Protein AF-A0A383YQ08-F1 (afdb_monomer_lite)

Radius of gyration: 18.55 Å; chains: 1; bounding box: 46×41×59 Å

Secondary structure (DSSP, 8-state):
---GGGS-GGGHHHHIIIIISPPHHHHHHHHHHHHHHHHHHHHHTTTT-SS---EEEEEE-HHHHHT-PPTTT-EEEEEEEETT---HHHHHHHHHHHHHHHHHHHHHHHHHS--SSEEEEPPP-SSS-S-EEEEEEETTTTEEEEEEEEEEE-TT-S--TT----THHHH--

pLDDT: mean 88.07, std 6.96, range [62.84, 96.88]

Foldseek 3Di:
DQDPVRDPPVCVVVCCVVFWDADPVVLVLVVVVVVLLQVLQQPPQCPVPPDPKGFPGWAKDFCNNVVNGTWQDGEIEIETEIPPPPAPVSCQVCQLVRQVSSLVSLVVSQVPDDGQWDKAWDDDPDSRDQWTKIKTAHPVVRHIYIYTYGYDHCLPPDDDPPDDGDVVSVVRD

Sequence (173 aa):
MMELSDTPARFLDKFIEDHLLPDEDFRTQVNEAIHIICSFLKERCFRWASHPVRVSKVVKGGSSGKGTTLRGRSDADLVVFLTNLKSFQEQLERRGEFIEEIRRQLEACQREETFEVKFEVQKQQWKNPRALSFVLRSPQLHECVEFDVLPAFDALGQLTRGYRPDPKVYVQL

Structure (mmCIF, N/CA/C/O backbone):
data_AF-A0A383YQ08-F1
#
_entry.id   AF-A0A383YQ08-F1
#
loop_
_atom_site.group_PDB
_atom_site.id
_atom_site.type_symbol
_atom_site.label_atom_id
_atom_site.label_alt_id
_atom_site.label_comp_id
_atom_site.label_asym_id
_atom_site.label_entity_id
_atom_site.label_seq_id
_atom_site.pdbx_PDB_ins_code
_atom_site.Cartn_x
_atom_site.Cartn_y
_atom_site.Cartn_z
_atom_site.occupancy
_atom_site.B_iso_or_equiv
_atom_site.auth_seq_id
_atom_site.auth_comp_id
_atom_site.auth_asym_id
_atom_site.auth_atom_id
_atom_site.pdbx_PDB_model_num
ATOM 1 N N . MET A 1 1 ? 11.943 9.435 -28.829 1.00 62.84 1 MET A N 1
ATOM 2 C CA . MET A 1 1 ? 11.373 8.207 -28.237 1.00 62.84 1 MET A CA 1
ATOM 3 C C . MET A 1 1 ? 10.255 7.773 -29.169 1.00 62.84 1 MET A C 1
ATOM 5 O O . MET A 1 1 ? 9.516 8.651 -29.589 1.00 62.84 1 MET A O 1
ATOM 9 N N . MET A 1 2 ? 10.210 6.508 -29.594 1.00 78.25 2 MET A N 1
ATOM 10 C CA . MET A 1 2 ? 9.104 6.010 -30.425 1.00 78.25 2 MET A CA 1
ATOM 11 C C . MET A 1 2 ? 7.862 5.922 -29.536 1.00 78.25 2 MET A C 1
ATOM 13 O O . MET A 1 2 ? 7.957 5.403 -28.425 1.00 78.25 2 MET A O 1
ATOM 17 N N . GLU A 1 3 ? 6.736 6.482 -29.970 1.00 91.38 3 GLU A N 1
ATOM 18 C CA . GLU A 1 3 ? 5.492 6.367 -29.213 1.00 91.38 3 GLU A CA 1
ATOM 19 C C . GLU A 1 3 ? 4.884 4.973 -29.392 1.00 91.38 3 GLU A C 1
ATOM 21 O O . GLU A 1 3 ? 5.144 4.276 -30.379 1.00 91.38 3 GLU A O 1
ATOM 26 N N . LEU A 1 4 ? 4.053 4.551 -28.434 1.00 93.38 4 LEU A N 1
ATOM 27 C CA . LEU A 1 4 ? 3.387 3.248 -28.503 1.00 93.38 4 LEU A CA 1
ATOM 28 C C . LEU A 1 4 ? 2.551 3.115 -29.787 1.00 93.38 4 LEU A C 1
ATOM 30 O O . LEU A 1 4 ? 2.539 2.053 -30.400 1.00 93.38 4 LEU A O 1
ATOM 34 N N . SER A 1 5 ? 1.898 4.200 -30.218 1.00 95.38 5 SER A N 1
ATOM 35 C CA . SER A 1 5 ? 1.102 4.266 -31.453 1.00 95.38 5 SER A CA 1
ATOM 36 C C . SER A 1 5 ? 1.907 3.994 -32.721 1.00 95.38 5 SER A C 1
ATOM 38 O O . SER A 1 5 ? 1.353 3.470 -33.685 1.00 95.38 5 SER A O 1
ATOM 40 N N . ASP A 1 6 ? 3.201 4.313 -32.711 1.00 95.25 6 ASP A N 1
ATOM 41 C CA . ASP A 1 6 ? 4.089 4.156 -33.865 1.00 95.25 6 ASP A CA 1
ATOM 42 C C . ASP A 1 6 ? 4.877 2.843 -33.823 1.00 95.25 6 ASP A C 1
ATOM 44 O O . ASP A 1 6 ? 5.619 2.533 -34.756 1.00 95.25 6 ASP A O 1
ATOM 48 N N . THR A 1 7 ? 4.735 2.067 -32.744 1.00 94.88 7 THR A N 1
ATOM 49 C CA . THR A 1 7 ? 5.468 0.820 -32.532 1.00 94.88 7 THR A CA 1
ATOM 50 C C . THR A 1 7 ? 4.814 -0.318 -33.324 1.00 94.88 7 THR A C 1
ATOM 52 O O . THR A 1 7 ? 3.682 -0.710 -33.031 1.00 94.88 7 THR A O 1
ATOM 55 N N . PRO A 1 8 ? 5.503 -0.917 -34.315 1.00 96.00 8 PRO A N 1
ATOM 56 C CA . PRO A 1 8 ? 4.971 -2.069 -35.037 1.00 96.00 8 PRO A CA 1
ATOM 57 C C . PRO A 1 8 ? 4.701 -3.250 -34.098 1.00 96.00 8 PRO A C 1
ATOM 59 O O . PRO A 1 8 ? 5.498 -3.516 -33.203 1.00 96.00 8 PRO A O 1
ATOM 62 N N . ALA A 1 9 ? 3.653 -4.035 -34.373 1.00 96.38 9 ALA A N 1
ATOM 63 C CA . ALA A 1 9 ? 3.216 -5.146 -33.513 1.00 96.38 9 ALA A CA 1
ATOM 64 C C . ALA A 1 9 ? 4.345 -6.114 -33.096 1.00 96.38 9 ALA A C 1
ATOM 66 O O . ALA A 1 9 ? 4.404 -6.552 -31.953 1.00 96.38 9 ALA A O 1
ATOM 67 N N . ARG A 1 10 ? 5.289 -6.400 -34.002 1.00 96.62 10 ARG A N 1
ATOM 68 C CA . ARG A 1 10 ? 6.447 -7.281 -33.746 1.00 96.62 10 ARG A CA 1
ATOM 69 C C . ARG A 1 10 ? 7.458 -6.745 -32.720 1.00 96.62 10 ARG A C 1
ATOM 71 O O . ARG A 1 10 ? 8.365 -7.474 -32.346 1.00 96.62 10 ARG A O 1
ATOM 78 N N . PHE A 1 11 ? 7.358 -5.475 -32.334 1.00 96.25 11 PHE A N 1
ATOM 79 C CA . PHE A 1 11 ? 8.257 -4.818 -31.384 1.00 96.25 11 PHE A CA 1
ATOM 80 C C . PHE A 1 11 ? 7.571 -4.472 -30.057 1.00 96.25 11 PHE A C 1
ATOM 82 O O . PHE A 1 11 ? 8.191 -3.828 -29.216 1.00 96.25 11 PHE A O 1
ATOM 89 N N . LEU A 1 12 ? 6.323 -4.902 -29.843 1.00 96.88 12 LEU A N 1
ATOM 90 C CA . LEU A 1 12 ? 5.591 -4.591 -28.613 1.00 96.88 12 LEU A CA 1
ATOM 91 C C . LEU A 1 12 ? 6.242 -5.200 -27.367 1.00 96.88 12 LEU A C 1
ATOM 93 O O . LEU A 1 12 ? 6.322 -4.516 -26.354 1.00 96.88 12 LEU A O 1
ATOM 97 N N . ASP A 1 13 ? 6.777 -6.420 -27.444 1.00 96.25 13 ASP A N 1
ATOM 98 C CA . ASP A 1 13 ? 7.477 -7.037 -26.305 1.00 96.25 13 ASP A CA 1
ATOM 99 C C . ASP A 1 13 ? 8.717 -6.232 -25.907 1.00 96.25 13 ASP A C 1
ATOM 101 O O . ASP A 1 13 ? 8.928 -5.932 -24.734 1.00 96.25 13 ASP A O 1
ATOM 105 N N . LYS A 1 14 ? 9.485 -5.784 -26.904 1.00 94.62 14 LYS A N 1
ATOM 106 C CA . LYS A 1 14 ? 10.634 -4.908 -26.679 1.00 94.62 14 LYS A CA 1
ATOM 107 C C . LYS A 1 14 ? 10.213 -3.554 -26.106 1.00 94.62 14 LYS A C 1
ATOM 109 O O . LYS A 1 14 ? 10.871 -3.032 -25.219 1.00 94.62 14 LYS A O 1
ATOM 114 N N . PHE A 1 15 ? 9.097 -2.996 -26.572 1.00 94.06 15 PHE A N 1
ATOM 115 C CA . PHE A 1 15 ? 8.550 -1.763 -26.009 1.00 94.06 15 PHE A CA 1
ATOM 116 C C . PHE A 1 15 ? 8.150 -1.936 -24.535 1.00 94.06 15 PHE A C 1
ATOM 118 O O . PHE A 1 15 ? 8.394 -1.043 -23.724 1.00 94.06 15 PHE A O 1
ATOM 125 N N . ILE A 1 16 ? 7.559 -3.082 -24.171 1.00 92.19 16 ILE A N 1
ATOM 126 C CA . ILE A 1 16 ? 7.228 -3.412 -22.779 1.00 92.19 16 ILE A CA 1
ATOM 127 C C . ILE A 1 16 ? 8.503 -3.442 -21.928 1.00 92.19 16 ILE A C 1
ATOM 129 O O . ILE A 1 16 ? 8.547 -2.792 -20.885 1.00 92.19 16 ILE A O 1
ATOM 133 N N . GLU A 1 17 ? 9.539 -4.146 -22.380 1.00 91.00 17 GLU A N 1
ATOM 134 C CA . GLU A 1 17 ? 10.822 -4.259 -21.678 1.00 91.00 17 GLU A CA 1
ATOM 135 C C . GLU A 1 17 ? 11.5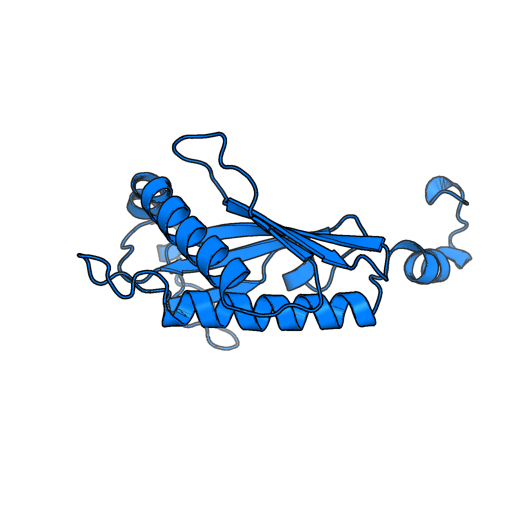27 -2.901 -21.520 1.00 91.00 17 GLU A C 1
ATOM 137 O O . GLU A 1 17 ? 11.892 -2.498 -20.411 1.00 91.00 17 GLU A O 1
ATOM 142 N N . ASP A 1 18 ? 11.641 -2.149 -22.613 1.00 89.25 18 ASP A N 1
ATOM 143 C CA . ASP A 1 18 ? 12.405 -0.904 -22.653 1.00 89.25 18 ASP A CA 1
ATOM 144 C C . ASP A 1 18 ? 11.704 0.242 -21.897 1.00 89.25 18 ASP A C 1
ATOM 146 O O . ASP A 1 18 ? 12.382 1.125 -21.358 1.00 89.25 18 ASP A O 1
ATOM 150 N N . HIS A 1 19 ? 10.364 0.251 -21.836 1.00 87.75 19 HIS A N 1
ATOM 151 C CA . HIS A 1 19 ? 9.596 1.417 -21.372 1.00 87.75 19 HIS A CA 1
ATOM 152 C C . HIS A 1 19 ? 8.578 1.154 -20.260 1.00 87.75 19 HIS A C 1
ATOM 154 O O . HIS A 1 19 ? 8.253 2.092 -19.531 1.00 87.75 19 HIS A O 1
ATOM 160 N N . LEU A 1 20 ? 8.036 -0.060 -20.138 1.00 88.50 20 LEU A N 1
ATOM 161 C CA . LEU A 1 20 ? 6.920 -0.335 -19.227 1.00 88.50 20 LEU A CA 1
ATOM 162 C C . LEU A 1 20 ? 7.332 -1.129 -17.992 1.00 88.50 20 LEU A C 1
ATOM 164 O O . LEU A 1 20 ? 6.783 -0.868 -16.924 1.00 88.50 20 LEU A O 1
ATOM 168 N N . LEU A 1 21 ? 8.273 -2.069 -18.098 1.00 88.50 21 LEU A N 1
ATOM 169 C CA . LEU A 1 21 ? 8.706 -2.850 -16.942 1.00 88.50 21 LEU A CA 1
ATOM 170 C C . LEU A 1 21 ? 9.447 -1.961 -15.934 1.00 88.50 21 LEU A C 1
ATOM 172 O O . LEU A 1 21 ? 10.368 -1.243 -16.330 1.00 88.50 21 LEU A O 1
ATOM 176 N N . PRO A 1 22 ? 9.067 -1.982 -14.645 1.00 82.75 22 PRO A N 1
ATOM 177 C CA . PRO A 1 22 ? 9.775 -1.232 -13.617 1.00 82.75 22 PRO A CA 1
ATOM 178 C C . PRO A 1 22 ? 11.196 -1.774 -13.461 1.00 82.75 22 PRO A C 1
ATOM 180 O O . PRO A 1 22 ? 11.422 -2.972 -13.646 1.00 82.75 22 PRO A O 1
ATOM 183 N N . ASP A 1 23 ? 12.128 -0.899 -13.101 1.00 87.88 23 ASP A N 1
ATOM 184 C CA . ASP A 1 23 ? 13.490 -1.306 -12.778 1.00 87.88 23 ASP A CA 1
ATOM 185 C C . ASP A 1 23 ? 13.512 -2.303 -11.601 1.00 87.88 23 ASP A C 1
ATOM 187 O O . ASP A 1 23 ? 12.759 -2.176 -10.623 1.00 87.88 23 ASP A O 1
ATOM 191 N N . GLU A 1 24 ? 14.330 -3.353 -11.721 1.00 88.38 24 GLU A N 1
ATOM 192 C CA . GLU A 1 24 ? 14.357 -4.442 -10.741 1.00 88.38 24 GLU A CA 1
ATOM 193 C C . GLU A 1 24 ? 14.943 -4.005 -9.395 1.00 88.38 24 GLU A C 1
ATOM 195 O O . GLU A 1 24 ? 14.431 -4.424 -8.346 1.00 88.38 24 GLU A O 1
ATOM 200 N N . ASP A 1 25 ? 15.952 -3.133 -9.415 1.00 90.69 25 ASP A N 1
ATOM 201 C CA . ASP A 1 25 ? 16.566 -2.584 -8.210 1.00 90.69 25 ASP A CA 1
ATOM 202 C C . ASP A 1 25 ? 15.568 -1.655 -7.520 1.00 90.69 25 ASP A C 1
ATOM 204 O O . ASP A 1 25 ? 15.291 -1.817 -6.328 1.00 90.69 25 ASP A O 1
ATOM 208 N N . PHE A 1 26 ? 14.906 -0.770 -8.277 1.00 88.38 26 PHE A N 1
ATOM 209 C CA . PHE A 1 26 ? 13.860 0.096 -7.730 1.00 88.38 26 PHE A CA 1
ATOM 210 C C . PHE A 1 26 ? 12.733 -0.714 -7.078 1.00 88.38 26 PHE A C 1
ATOM 212 O O . PHE A 1 26 ? 12.289 -0.412 -5.966 1.00 88.38 26 PHE A O 1
ATOM 219 N N . ARG A 1 27 ? 12.285 -1.791 -7.732 1.00 87.75 27 ARG A N 1
ATOM 220 C CA . ARG A 1 27 ? 11.256 -2.685 -7.184 1.00 87.75 27 ARG A CA 1
ATOM 221 C C . ARG A 1 27 ? 11.702 -3.326 -5.870 1.00 87.75 27 ARG A C 1
ATOM 223 O O . ARG A 1 27 ? 10.879 -3.483 -4.964 1.00 87.75 27 ARG A O 1
ATOM 230 N N . THR A 1 28 ? 12.971 -3.707 -5.763 1.00 90.81 28 THR A N 1
ATOM 231 C CA . THR A 1 28 ? 13.543 -4.291 -4.543 1.00 90.81 28 THR A CA 1
ATOM 232 C C . THR A 1 28 ? 13.542 -3.270 -3.407 1.00 90.81 28 THR A C 1
ATOM 234 O O . THR A 1 28 ? 12.963 -3.548 -2.354 1.00 90.81 28 THR A O 1
ATOM 237 N N . GLN A 1 29 ? 14.033 -2.055 -3.665 1.00 91.31 29 GLN A N 1
ATOM 238 C CA . GLN A 1 29 ? 14.035 -0.949 -2.702 1.00 91.31 29 GLN A CA 1
ATOM 239 C C . GLN A 1 29 ? 12.628 -0.604 -2.195 1.00 91.31 29 GLN A C 1
ATOM 241 O O . GLN A 1 29 ? 12.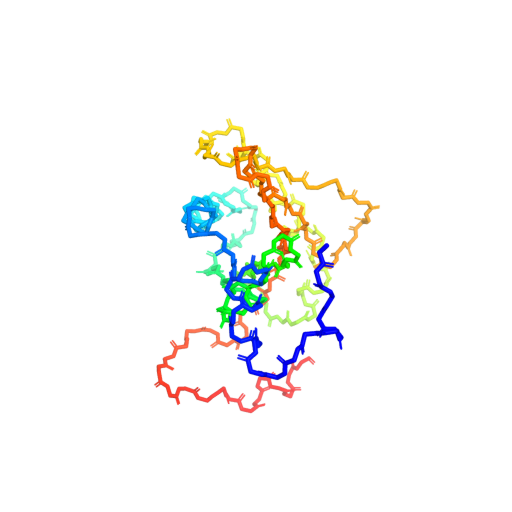402 -0.413 -0.998 1.00 91.31 29 GLN A O 1
ATOM 246 N N . VAL A 1 30 ? 11.647 -0.558 -3.102 1.00 89.88 30 VAL A N 1
ATOM 247 C CA . VAL A 1 30 ? 10.245 -0.294 -2.751 1.00 89.88 30 VAL A CA 1
ATOM 248 C C . VAL A 1 30 ? 9.669 -1.413 -1.885 1.00 89.88 30 VAL A C 1
ATOM 250 O O . VAL A 1 30 ? 8.970 -1.131 -0.912 1.00 89.88 30 VAL A O 1
ATOM 253 N N . ASN A 1 31 ? 9.936 -2.680 -2.208 1.00 90.25 31 ASN A N 1
ATOM 254 C CA . ASN A 1 31 ? 9.425 -3.799 -1.416 1.00 90.25 31 ASN A CA 1
ATOM 255 C C . ASN A 1 31 ? 10.004 -3.805 0.006 1.00 90.25 31 ASN A C 1
ATOM 257 O O . ASN A 1 31 ? 9.261 -4.070 0.951 1.00 90.25 31 ASN A O 1
ATOM 261 N N . GLU A 1 32 ? 11.286 -3.480 0.168 1.00 94.06 32 GLU A N 1
ATOM 262 C CA . GLU A 1 32 ? 11.923 -3.367 1.481 1.00 94.06 32 GLU A CA 1
ATOM 263 C C . GLU A 1 32 ? 11.343 -2.207 2.299 1.00 94.06 32 GLU A C 1
ATOM 265 O O . GLU A 1 32 ? 10.903 -2.406 3.434 1.00 94.06 32 GLU A O 1
ATOM 270 N N . ALA A 1 33 ? 11.216 -1.023 1.696 1.00 94.06 33 ALA A N 1
ATOM 271 C CA . ALA A 1 33 ? 10.584 0.123 2.344 1.00 94.06 33 ALA A CA 1
ATOM 272 C C . ALA A 1 33 ? 9.143 -0.188 2.786 1.00 94.06 33 ALA A C 1
ATOM 274 O O . ALA A 1 33 ? 8.743 0.130 3.907 1.00 94.06 33 ALA A O 1
ATOM 275 N N . ILE A 1 34 ? 8.365 -0.873 1.943 1.00 93.50 34 ILE A N 1
ATOM 276 C CA . ILE A 1 34 ? 7.002 -1.293 2.285 1.00 93.50 34 ILE A CA 1
ATOM 277 C C . ILE A 1 34 ? 6.989 -2.343 3.391 1.00 93.50 34 ILE A C 1
ATOM 279 O O . ILE A 1 34 ? 6.101 -2.298 4.243 1.00 93.50 34 ILE A O 1
ATOM 283 N N . HIS A 1 35 ? 7.954 -3.260 3.428 1.00 94.44 35 HIS A N 1
ATOM 284 C CA . HIS A 1 35 ? 8.076 -4.217 4.522 1.00 94.44 35 HIS A CA 1
ATOM 285 C C . HIS A 1 35 ? 8.297 -3.507 5.868 1.00 94.44 35 HIS A C 1
ATOM 287 O O . HIS A 1 35 ? 7.596 -3.812 6.840 1.00 94.44 35 HIS A O 1
ATOM 293 N N . ILE A 1 36 ? 9.191 -2.514 5.908 1.00 95.81 36 ILE A N 1
ATOM 294 C CA . ILE A 1 36 ? 9.447 -1.677 7.091 1.00 95.81 36 ILE A CA 1
ATOM 295 C C . ILE A 1 36 ? 8.171 -0.932 7.503 1.00 95.81 36 ILE A C 1
ATOM 297 O O . ILE A 1 36 ? 7.702 -1.088 8.632 1.00 95.81 36 ILE A O 1
ATOM 301 N N . ILE A 1 37 ? 7.540 -0.207 6.571 1.00 95.50 37 ILE A N 1
ATOM 302 C CA . ILE A 1 37 ? 6.308 0.560 6.824 1.00 95.50 37 ILE A CA 1
ATOM 303 C C . ILE A 1 37 ? 5.184 -0.347 7.348 1.00 95.50 37 ILE A C 1
ATOM 305 O O . ILE A 1 37 ? 4.526 -0.023 8.338 1.00 95.50 37 ILE A O 1
ATOM 309 N N . CYS A 1 38 ? 4.961 -1.506 6.723 1.00 94.69 38 CYS A N 1
ATOM 310 C CA . CYS A 1 38 ? 3.929 -2.452 7.151 1.00 94.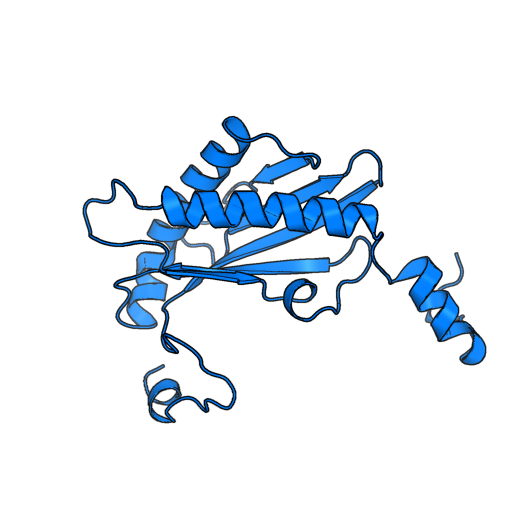69 38 CYS A CA 1
ATOM 311 C C . CYS A 1 38 ? 4.182 -2.975 8.567 1.00 94.69 38 CYS A C 1
ATOM 313 O O . CYS A 1 38 ? 3.233 -3.119 9.340 1.00 94.69 38 CYS A O 1
ATOM 315 N N . SER A 1 39 ? 5.437 -3.278 8.896 1.00 94.75 39 SER A N 1
ATOM 316 C CA . SER A 1 39 ? 5.826 -3.782 10.216 1.00 94.75 39 SER A CA 1
ATOM 317 C C . SER A 1 39 ? 5.629 -2.702 11.277 1.00 94.75 39 SER A C 1
ATOM 319 O O . SER A 1 39 ? 4.952 -2.933 12.281 1.00 94.75 39 SER A O 1
ATOM 321 N N . PHE A 1 40 ? 6.074 -1.477 10.988 1.00 95.31 40 PHE A N 1
ATOM 322 C CA . PHE A 1 40 ? 5.887 -0.322 11.858 1.00 95.31 40 PHE A CA 1
ATOM 323 C C . PHE A 1 40 ? 4.404 -0.058 12.150 1.00 95.31 40 PHE A C 1
ATOM 325 O O . PHE A 1 40 ? 4.005 0.085 13.310 1.00 95.31 40 PHE A O 1
ATOM 332 N N . LEU A 1 41 ? 3.558 -0.045 11.112 1.00 94.50 41 LEU A N 1
ATOM 333 C CA . LEU A 1 41 ? 2.118 0.153 11.272 1.00 94.50 41 LEU A CA 1
ATOM 334 C C . LEU A 1 41 ? 1.479 -0.963 12.109 1.00 94.50 41 LEU A C 1
ATOM 336 O O . LEU A 1 41 ? 0.689 -0.669 13.004 1.00 94.50 41 LEU A O 1
ATOM 340 N N . LYS A 1 42 ? 1.837 -2.230 11.875 1.00 93.19 42 LYS A N 1
ATOM 341 C CA . LYS A 1 42 ? 1.311 -3.366 12.651 1.00 93.19 42 LYS A CA 1
ATOM 342 C C . LYS A 1 42 ? 1.674 -3.293 14.130 1.00 93.19 42 LYS A C 1
ATOM 344 O O . LYS A 1 42 ? 0.846 -3.592 14.990 1.00 93.19 42 LYS A O 1
ATOM 349 N N . GLU A 1 43 ? 2.902 -2.899 14.435 1.00 92.06 43 GLU A N 1
ATOM 350 C CA . GLU A 1 43 ? 3.417 -2.948 15.799 1.00 92.06 43 GLU A CA 1
ATOM 351 C C . GLU A 1 43 ? 3.091 -1.699 16.617 1.00 92.06 43 GLU A C 1
ATOM 353 O O . GLU A 1 43 ? 2.896 -1.794 17.836 1.00 92.06 43 GLU A O 1
ATOM 358 N N . ARG A 1 44 ? 3.083 -0.519 15.989 1.00 91.56 44 ARG A N 1
ATOM 359 C CA . ARG A 1 44 ? 3.031 0.771 16.696 1.00 91.56 44 ARG A CA 1
ATOM 360 C C . ARG A 1 44 ? 1.733 1.531 16.498 1.00 91.56 44 ARG A C 1
ATOM 362 O O . ARG A 1 44 ? 1.317 2.235 17.421 1.00 91.56 44 ARG A O 1
ATOM 369 N N . CYS A 1 45 ? 1.075 1.379 15.352 1.00 89.56 45 CYS A N 1
ATOM 370 C CA . CYS A 1 45 ? -0.155 2.110 15.084 1.00 89.56 45 CYS A CA 1
ATOM 371 C C . CYS A 1 45 ? -1.256 1.689 16.062 1.00 89.56 45 CYS A C 1
ATOM 373 O O . CYS A 1 45 ? -1.465 0.501 16.315 1.00 89.56 45 CYS A O 1
ATOM 375 N N . PHE A 1 46 ? -1.913 2.683 16.665 1.00 87.62 46 PHE A N 1
ATOM 376 C CA . PHE A 1 46 ? -2.932 2.506 17.705 1.00 87.62 46 PHE A CA 1
ATOM 377 C C . PHE A 1 46 ? -2.463 1.785 18.988 1.00 87.62 46 PHE A C 1
ATOM 379 O O . PHE A 1 46 ? -3.287 1.443 19.833 1.00 87.62 46 PHE A O 1
ATOM 386 N N . ARG A 1 47 ? -1.150 1.598 19.211 1.00 84.75 47 ARG A N 1
ATOM 387 C CA . ARG A 1 47 ? -0.620 0.940 20.429 1.00 84.75 47 ARG A CA 1
ATOM 388 C C . ARG A 1 47 ? -1.084 1.620 21.724 1.00 84.75 47 ARG A C 1
ATOM 390 O O . ARG A 1 47 ? -1.312 0.936 22.717 1.00 84.75 47 ARG A O 1
ATOM 397 N N . TRP A 1 48 ? -1.225 2.944 21.691 1.00 83.00 48 TRP A N 1
ATOM 398 C CA . TRP A 1 48 ? -1.627 3.789 22.822 1.00 83.00 48 TRP A CA 1
ATOM 399 C C . TRP A 1 48 ? -3.028 4.387 22.653 1.00 83.00 48 TRP A C 1
ATOM 401 O O . TRP A 1 48 ? -3.356 5.383 23.296 1.00 83.00 48 TRP A O 1
ATOM 411 N N . ALA A 1 49 ? -3.838 3.835 21.746 1.00 82.88 49 ALA A N 1
ATOM 412 C CA . ALA A 1 49 ? -5.204 4.298 21.562 1.00 82.88 49 ALA A CA 1
ATOM 413 C C . ALA A 1 49 ? -6.042 4.002 22.817 1.00 82.88 49 ALA A C 1
ATOM 415 O O . ALA A 1 49 ? -5.889 2.964 23.459 1.00 82.88 49 ALA A O 1
ATOM 416 N N . SER A 1 50 ? -6.961 4.912 23.146 1.00 79.50 50 SER A N 1
ATOM 417 C CA . SER A 1 50 ? -7.907 4.745 24.259 1.00 79.50 50 SER A CA 1
ATOM 418 C C . SER A 1 50 ? -8.887 3.587 24.042 1.00 79.50 50 SER A C 1
ATOM 420 O O . SER A 1 50 ? -9.440 3.054 25.000 1.00 79.50 50 SER A O 1
ATOM 422 N N . HIS A 1 51 ? -9.078 3.179 22.787 1.00 74.62 51 HIS A N 1
ATOM 423 C CA . HIS A 1 51 ? -9.910 2.053 22.379 1.00 74.62 51 HIS A CA 1
ATOM 424 C C . HIS A 1 51 ? -9.028 0.947 21.777 1.00 74.62 51 HIS A C 1
ATOM 426 O O . HIS A 1 51 ? -8.016 1.269 21.155 1.00 74.62 51 HIS A O 1
ATOM 432 N N . PRO A 1 52 ? -9.407 -0.342 21.887 1.00 81.25 52 PRO A N 1
ATOM 433 C CA . PRO A 1 52 ? -8.566 -1.481 21.494 1.00 81.25 52 PRO A CA 1
ATOM 434 C C . PRO A 1 52 ? -8.465 -1.709 19.969 1.00 81.25 52 PRO A C 1
ATOM 436 O O . PRO A 1 52 ? -8.515 -2.842 19.492 1.00 81.25 52 PRO A O 1
ATOM 439 N N . VAL A 1 53 ? -8.348 -0.637 19.186 1.00 87.12 53 VAL A N 1
ATOM 440 C CA . VAL A 1 53 ? -8.078 -0.684 17.745 1.00 87.12 53 VAL A CA 1
ATOM 441 C C . VAL A 1 53 ? -6.609 -1.041 17.529 1.00 87.12 53 VAL A C 1
ATOM 443 O O . VAL A 1 53 ? -5.725 -0.557 18.230 1.00 87.12 53 VAL A O 1
ATOM 446 N N . ARG A 1 54 ? -6.343 -1.920 16.569 1.00 90.31 54 ARG A N 1
ATOM 447 C CA . ARG A 1 54 ? -5.018 -2.375 16.136 1.00 90.31 54 ARG A CA 1
ATOM 448 C C . ARG A 1 54 ? -5.049 -2.590 14.632 1.00 90.31 54 ARG A C 1
ATOM 450 O O . ARG A 1 54 ? -6.116 -2.747 14.050 1.00 90.31 54 ARG A O 1
ATOM 457 N N . VAL A 1 55 ? -3.888 -2.654 14.001 1.00 93.12 55 VAL A N 1
ATOM 458 C CA . VAL A 1 55 ? -3.794 -3.078 12.601 1.00 93.12 55 VAL A CA 1
ATOM 459 C C . VAL A 1 55 ? -3.784 -4.607 12.557 1.00 93.12 55 VAL A C 1
ATOM 461 O O . VAL A 1 55 ? -2.859 -5.231 13.072 1.00 93.12 55 VAL A O 1
ATOM 464 N N . SER A 1 56 ? -4.812 -5.222 11.966 1.00 90.88 56 SER A N 1
ATOM 465 C CA . SER A 1 56 ? -4.922 -6.684 11.857 1.00 90.88 56 SER A CA 1
ATOM 466 C C . SER A 1 56 ? -4.062 -7.233 10.720 1.00 90.88 56 SER A C 1
ATOM 468 O O . SER A 1 56 ? -3.335 -8.212 10.887 1.00 90.88 56 SER A O 1
ATOM 470 N N . LYS A 1 57 ? -4.117 -6.586 9.555 1.00 90.94 57 LYS A N 1
ATOM 471 C CA . LYS A 1 57 ? -3.309 -6.918 8.380 1.00 90.94 57 LYS A CA 1
ATOM 472 C C . LYS A 1 57 ? -3.124 -5.690 7.498 1.00 90.94 57 LYS A C 1
ATOM 474 O O . LYS A 1 57 ? -3.938 -4.773 7.497 1.00 90.94 57 LYS A O 1
ATOM 479 N N . VAL A 1 58 ? -2.047 -5.710 6.725 1.00 93.00 58 VAL A N 1
ATOM 480 C CA . VAL A 1 58 ? -1.763 -4.704 5.701 1.00 93.00 58 VAL A CA 1
ATOM 481 C C . VAL A 1 58 ? -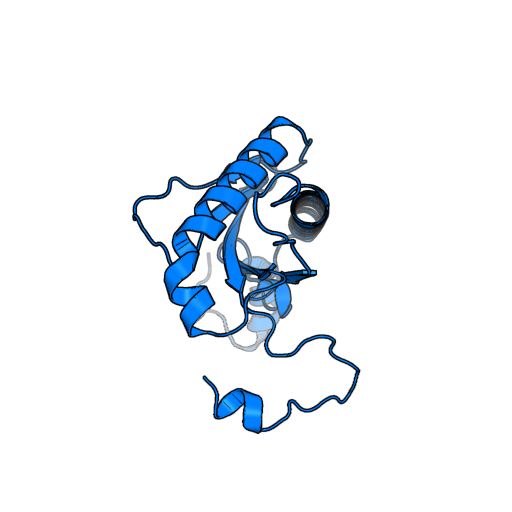1.601 -5.447 4.387 1.00 93.00 58 VAL A C 1
ATOM 483 O O . VAL A 1 58 ? -0.868 -6.437 4.337 1.00 93.00 58 VAL A O 1
ATOM 486 N N . VAL A 1 59 ? -2.326 -5.018 3.359 1.00 90.94 59 VAL A N 1
ATOM 487 C CA . VAL A 1 59 ? -2.364 -5.680 2.053 1.00 90.94 59 VAL A CA 1
ATOM 488 C C . VAL A 1 59 ? -1.966 -4.685 0.975 1.00 90.94 59 VAL A C 1
ATOM 490 O O . VAL A 1 59 ? -2.543 -3.604 0.880 1.00 90.94 59 VAL A O 1
ATOM 493 N N . LYS A 1 60 ? -1.003 -5.077 0.138 1.00 88.94 60 LYS A N 1
ATOM 494 C CA . LYS A 1 60 ? -0.648 -4.336 -1.072 1.00 88.94 60 LYS A CA 1
ATOM 495 C C . LYS A 1 60 ? -1.697 -4.617 -2.152 1.00 88.94 60 LYS A C 1
ATOM 497 O O . LYS A 1 60 ? -1.812 -5.747 -2.622 1.00 88.94 60 LYS A O 1
ATOM 502 N N . GLY A 1 61 ? -2.473 -3.600 -2.501 1.00 86.25 61 GLY A N 1
ATOM 503 C CA . GLY A 1 61 ? -3.419 -3.584 -3.612 1.00 86.25 61 GLY A CA 1
ATOM 504 C C . GLY A 1 61 ? -2.856 -2.845 -4.829 1.00 86.25 61 GLY A C 1
ATOM 505 O O . GLY A 1 61 ? -1.641 -2.776 -5.028 1.00 86.25 61 GLY A O 1
ATOM 506 N N . GLY A 1 62 ? -3.737 -2.299 -5.664 1.00 81.56 62 GLY A N 1
ATOM 507 C CA . GLY A 1 62 ? -3.343 -1.548 -6.855 1.00 81.56 62 GLY A CA 1
ATOM 508 C C . GLY A 1 62 ? -2.555 -2.357 -7.888 1.00 81.56 62 GLY A C 1
ATOM 509 O O . GLY A 1 62 ? -2.593 -3.593 -7.918 1.00 81.56 62 GLY A O 1
ATOM 510 N N . SER A 1 63 ? -1.841 -1.642 -8.756 1.00 78.06 63 SER A N 1
ATOM 511 C CA . SER A 1 63 ? -0.995 -2.233 -9.802 1.00 78.06 63 SER A CA 1
ATOM 512 C C . SER A 1 63 ? 0.148 -3.068 -9.202 1.00 78.06 63 SER A C 1
ATOM 514 O O . SER A 1 63 ? 0.377 -4.211 -9.604 1.00 78.06 63 SER A O 1
ATOM 516 N N . SER A 1 64 ? 0.778 -2.549 -8.146 1.00 72.50 64 SER A N 1
ATOM 517 C CA . SER A 1 64 ? 1.891 -3.186 -7.436 1.00 72.50 64 SER A CA 1
ATOM 518 C C . SER A 1 64 ? 1.510 -4.444 -6.664 1.00 72.50 64 SER A C 1
ATOM 520 O O . SER A 1 64 ? 2.348 -5.332 -6.506 1.00 72.50 64 SER A O 1
ATOM 522 N N . GLY A 1 65 ? 0.268 -4.554 -6.187 1.00 74.81 65 GLY A N 1
ATOM 523 C CA . GLY A 1 65 ? -0.269 -5.776 -5.581 1.00 74.81 65 GLY A CA 1
ATOM 524 C C . GLY A 1 65 ? -0.595 -6.858 -6.608 1.00 74.81 65 GLY A C 1
ATOM 525 O O . GLY A 1 65 ? -0.436 -8.043 -6.328 1.00 74.81 65 GLY A O 1
ATOM 526 N N . LYS A 1 66 ? -1.016 -6.451 -7.810 1.00 82.12 66 LYS A N 1
ATOM 527 C CA . LYS A 1 66 ? -1.419 -7.353 -8.900 1.00 82.12 66 LYS A CA 1
ATOM 528 C C . LYS A 1 66 ? -0.255 -7.806 -9.785 1.00 82.12 66 LYS A C 1
ATOM 530 O O . LYS A 1 66 ? -0.432 -8.729 -10.570 1.00 82.12 66 LYS A O 1
ATOM 535 N N . GLY A 1 67 ? 0.912 -7.170 -9.668 1.00 77.38 67 GLY A N 1
ATOM 536 C CA . GLY A 1 67 ? 2.066 -7.439 -10.530 1.00 77.38 67 GLY A CA 1
ATOM 537 C C . GLY A 1 67 ? 1.959 -6.784 -11.910 1.00 77.38 67 GLY A C 1
ATOM 538 O O . GLY A 1 67 ? 2.538 -7.284 -12.865 1.00 77.38 67 GLY A O 1
ATOM 539 N N . THR A 1 68 ? 1.213 -5.681 -12.020 1.00 79.88 68 THR A N 1
ATOM 540 C CA . THR A 1 68 ? 0.983 -4.943 -13.276 1.00 79.88 68 THR A CA 1
ATOM 541 C C . THR A 1 68 ? 1.524 -3.512 -13.206 1.00 79.88 68 THR A C 1
ATOM 543 O O . THR A 1 68 ? 0.943 -2.594 -13.783 1.00 79.88 68 THR A O 1
ATOM 546 N N . THR A 1 69 ? 2.580 -3.298 -12.421 1.00 80.88 69 THR A N 1
ATOM 547 C CA . THR A 1 69 ? 3.258 -2.006 -12.263 1.00 80.88 69 THR A CA 1
ATOM 548 C C . THR A 1 69 ? 3.915 -1.591 -13.582 1.00 80.88 69 THR A C 1
ATOM 550 O O . THR A 1 69 ? 4.660 -2.365 -14.170 1.00 80.88 69 THR A O 1
ATOM 553 N N . LEU A 1 70 ? 3.651 -0.363 -14.017 1.00 83.31 70 LEU A N 1
ATOM 554 C CA . LEU A 1 70 ? 4.357 0.372 -15.063 1.00 83.31 70 LEU A CA 1
ATOM 555 C C . LEU A 1 70 ? 5.466 1.267 -14.483 1.00 83.31 70 LEU A C 1
ATOM 557 O O . LEU A 1 70 ? 5.253 1.953 -13.474 1.00 83.31 70 LEU A O 1
ATOM 561 N N . ARG A 1 71 ? 6.616 1.321 -15.161 1.00 82.81 71 ARG A N 1
ATOM 562 C CA . ARG A 1 71 ? 7.762 2.180 -14.827 1.00 82.81 71 ARG A CA 1
ATOM 563 C C . ARG A 1 71 ? 7.346 3.649 -14.680 1.00 82.81 71 ARG A C 1
ATOM 565 O O . ARG A 1 71 ? 6.682 4.208 -15.555 1.00 82.81 71 ARG A O 1
ATOM 572 N N . GLY A 1 72 ? 7.725 4.271 -13.562 1.00 72.50 72 GLY A N 1
ATOM 573 C CA . GLY A 1 72 ? 7.559 5.708 -13.291 1.00 72.50 72 GLY A CA 1
ATOM 574 C C . GLY A 1 72 ? 6.131 6.282 -13.286 1.00 72.50 72 GLY A C 1
ATOM 575 O O . GLY A 1 72 ? 5.986 7.500 -13.216 1.00 72.50 72 GLY A O 1
ATOM 576 N N . ARG A 1 73 ? 5.078 5.459 -13.401 1.00 70.94 73 ARG A N 1
ATOM 577 C CA . ARG A 1 73 ? 3.672 5.919 -13.512 1.00 70.94 73 ARG A CA 1
ATOM 578 C C . ARG A 1 73 ? 2.677 5.130 -12.666 1.00 70.94 73 ARG A C 1
ATOM 580 O O . ARG A 1 73 ? 1.474 5.256 -12.867 1.00 70.94 73 ARG A O 1
ATOM 587 N N . SER A 1 74 ? 3.164 4.249 -11.803 1.00 69.25 74 SER A N 1
ATOM 588 C CA . SER A 1 74 ? 2.284 3.354 -11.063 1.00 69.25 74 SER A CA 1
ATOM 589 C C . SER A 1 74 ? 1.913 3.899 -9.709 1.00 69.25 74 SER A C 1
ATOM 591 O O . SER A 1 74 ? 2.792 4.236 -8.917 1.00 69.25 74 SER A O 1
ATOM 593 N N . ASP A 1 75 ? 0.622 3.807 -9.432 1.00 78.19 75 ASP A N 1
ATOM 594 C CA . ASP A 1 75 ? 0.070 3.967 -8.100 1.00 78.19 75 ASP A CA 1
ATOM 595 C C . ASP A 1 75 ? -0.095 2.587 -7.454 1.00 78.19 75 ASP A C 1
ATOM 597 O O . ASP A 1 75 ? -0.415 1.575 -8.109 1.00 78.19 75 ASP A O 1
ATOM 601 N N . ALA A 1 76 ? 0.146 2.534 -6.153 1.00 85.69 76 ALA A N 1
ATOM 602 C CA . ALA A 1 76 ? 0.019 1.340 -5.343 1.00 85.69 76 ALA A CA 1
ATOM 603 C C . ALA A 1 76 ? -0.932 1.590 -4.175 1.00 85.69 76 ALA A C 1
ATOM 605 O O . ALA A 1 76 ? -0.828 2.589 -3.476 1.00 85.69 76 ALA A O 1
ATOM 606 N N . ASP A 1 77 ? -1.825 0.642 -3.906 1.00 90.88 77 ASP A N 1
ATOM 607 C CA . ASP A 1 77 ? -2.703 0.758 -2.744 1.00 90.88 77 ASP A CA 1
ATOM 608 C C . ASP A 1 77 ? -2.076 0.026 -1.558 1.00 90.88 77 ASP A C 1
ATOM 610 O O . ASP A 1 77 ? -1.612 -1.112 -1.690 1.00 90.88 77 ASP A O 1
ATOM 614 N N . LEU A 1 78 ? -2.120 0.632 -0.379 1.00 93.69 78 LEU A N 1
ATOM 615 C CA . LEU A 1 78 ? -1.79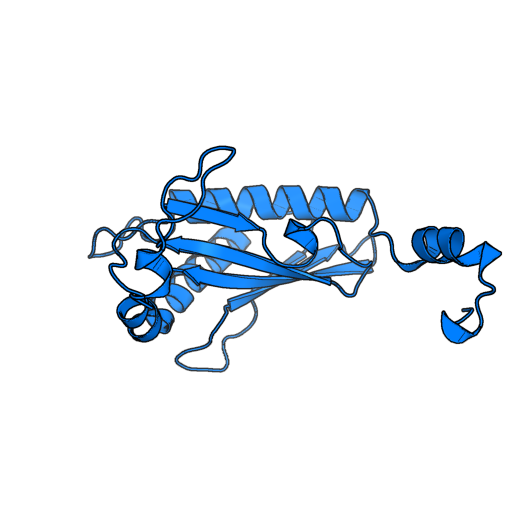4 -0.009 0.885 1.00 93.69 78 LEU A CA 1
ATOM 616 C C . LEU A 1 78 ? -3.042 -0.037 1.769 1.00 93.69 78 LEU A C 1
ATOM 618 O O . LEU A 1 78 ? -3.379 0.928 2.454 1.00 93.69 78 LEU A O 1
ATOM 622 N N . VAL A 1 79 ? -3.749 -1.165 1.760 1.00 94.06 79 VAL A N 1
ATOM 623 C CA . VAL A 1 79 ? -4.982 -1.326 2.535 1.00 94.06 79 VAL A CA 1
ATOM 624 C C . VAL A 1 79 ? -4.631 -1.771 3.951 1.00 94.06 79 VAL A C 1
ATOM 626 O O . VAL A 1 79 ? -4.102 -2.866 4.154 1.00 94.06 79 VAL A O 1
ATOM 629 N N . VAL A 1 80 ? -4.926 -0.918 4.930 1.00 95.06 80 VAL A N 1
ATOM 630 C CA . VAL A 1 80 ? -4.657 -1.134 6.356 1.00 95.06 80 VAL A CA 1
ATOM 631 C C . VAL A 1 80 ? -5.953 -1.567 7.026 1.00 95.06 80 VAL A C 1
ATOM 633 O O . VAL A 1 80 ? -6.848 -0.762 7.278 1.00 95.06 80 VAL A O 1
ATOM 636 N N . PHE A 1 81 ? -6.067 -2.856 7.319 1.00 94.25 81 PHE A N 1
ATOM 637 C CA . PHE A 1 81 ? -7.237 -3.392 7.996 1.00 94.25 81 PHE A CA 1
ATOM 638 C C . PHE A 1 81 ? -7.126 -3.164 9.498 1.00 94.25 81 PHE A C 1
ATOM 640 O O . PHE A 1 81 ? -6.110 -3.499 10.115 1.00 94.25 81 PHE A O 1
ATOM 647 N N . LEU A 1 82 ? -8.175 -2.593 10.081 1.00 91.94 82 LEU A N 1
ATOM 648 C CA . LEU A 1 82 ? -8.224 -2.250 11.497 1.00 91.94 82 LEU A CA 1
ATOM 649 C C . LEU A 1 82 ? -9.106 -3.236 12.258 1.00 91.94 82 LEU A C 1
ATOM 651 O O . LEU A 1 82 ? -10.190 -3.609 11.805 1.00 91.94 82 LEU A O 1
ATOM 655 N N . THR A 1 83 ? -8.654 -3.648 13.440 1.00 85.62 83 THR A N 1
ATOM 656 C CA . THR A 1 83 ? -9.483 -4.405 14.374 1.00 85.62 83 THR A CA 1
ATOM 657 C C . THR A 1 83 ? -10.609 -3.523 14.902 1.00 85.62 83 THR A C 1
ATOM 659 O O . THR A 1 83 ? -10.485 -2.302 15.004 1.00 85.62 83 THR A O 1
ATOM 662 N N . ASN A 1 84 ? -11.705 -4.172 15.288 1.00 77.94 84 ASN A N 1
ATOM 663 C CA . ASN A 1 84 ? -12.857 -3.581 15.973 1.00 77.94 84 ASN A CA 1
ATOM 664 C C . ASN A 1 84 ? -13.707 -2.600 15.164 1.00 77.94 84 ASN A C 1
ATOM 666 O O . ASN A 1 84 ? -14.685 -2.105 15.718 1.00 77.94 84 ASN A O 1
ATOM 670 N N . LEU A 1 85 ? -13.408 -2.374 13.883 1.00 86.56 85 LEU A N 1
ATOM 671 C CA . LEU A 1 85 ? -14.424 -1.893 12.954 1.00 86.56 85 LEU A CA 1
ATOM 672 C C . LEU A 1 85 ? -15.506 -2.967 12.819 1.00 86.56 85 LEU A C 1
ATOM 674 O O . LEU A 1 85 ? -15.183 -4.133 12.586 1.00 86.56 85 LEU A O 1
ATOM 678 N N . LYS A 1 86 ? -16.773 -2.594 13.007 1.00 86.31 86 LYS A N 1
ATOM 679 C CA . LYS A 1 86 ? -17.911 -3.531 12.981 1.00 86.31 86 LYS A CA 1
ATOM 680 C C . LYS A 1 86 ? -18.754 -3.437 11.713 1.00 86.31 86 LYS A C 1
ATOM 682 O O . LYS A 1 86 ? -19.567 -4.325 11.471 1.00 86.31 86 LYS A O 1
ATOM 687 N N . SER A 1 87 ? -18.602 -2.368 10.934 1.00 89.56 87 SER A N 1
ATOM 688 C CA . SER A 1 87 ? -19.377 -2.136 9.715 1.00 89.56 87 SER A CA 1
ATOM 689 C C . SER A 1 87 ? -18.662 -1.194 8.745 1.00 89.56 87 SER A C 1
ATOM 691 O O . SER A 1 87 ? -17.761 -0.440 9.124 1.00 89.56 87 SER A O 1
ATOM 693 N N . PHE A 1 88 ? -19.112 -1.193 7.488 1.00 90.62 88 PHE A N 1
ATOM 694 C CA . PHE A 1 88 ? -18.693 -0.213 6.481 1.00 90.62 88 PHE A CA 1
ATOM 695 C C . PHE A 1 88 ? -19.081 1.219 6.872 1.00 90.62 88 PHE A C 1
ATOM 697 O O . PHE A 1 88 ? -18.314 2.154 6.639 1.00 90.62 88 PHE A O 1
ATOM 704 N N . GLN A 1 89 ? -20.233 1.385 7.531 1.00 91.19 89 GLN A N 1
ATOM 705 C CA . GLN A 1 89 ? -20.680 2.676 8.051 1.00 91.19 89 GLN A CA 1
ATOM 706 C C . GLN A 1 89 ? -19.700 3.236 9.093 1.00 91.19 89 GLN A C 1
ATOM 708 O O . GLN A 1 89 ? -19.289 4.389 8.986 1.00 91.19 89 GLN A O 1
ATOM 713 N N . GLU A 1 90 ? -19.255 2.413 10.051 1.00 90.19 90 GLU A N 1
ATOM 714 C CA . GLU A 1 90 ? -18.282 2.845 11.063 1.00 90.19 90 GLU A CA 1
ATOM 715 C C . GLU A 1 90 ? -16.945 3.240 10.419 1.00 90.19 90 GLU A C 1
ATOM 717 O O . GLU A 1 90 ? -16.344 4.249 10.797 1.00 90.19 90 GLU A O 1
ATOM 722 N N . GLN A 1 91 ? -16.496 2.489 9.404 1.00 90.62 91 GLN A N 1
ATOM 723 C CA . GLN A 1 91 ? -15.313 2.855 8.628 1.00 90.62 91 GLN A CA 1
ATOM 724 C C . GLN A 1 91 ? -15.474 4.246 8.005 1.00 90.62 91 GLN A C 1
ATOM 726 O O . GLN A 1 91 ? -14.543 5.042 8.078 1.00 90.62 91 GLN A O 1
ATOM 731 N N . LEU A 1 92 ? -16.624 4.553 7.397 1.00 89.50 92 LEU A N 1
ATOM 732 C CA . LEU A 1 92 ? -16.863 5.838 6.735 1.00 89.50 92 LEU A CA 1
ATOM 733 C C . LEU A 1 92 ? -16.881 7.013 7.725 1.00 89.50 92 LEU A C 1
ATOM 735 O O . LEU A 1 92 ? -16.285 8.058 7.448 1.00 89.50 92 LEU A O 1
ATOM 739 N N . GLU A 1 93 ? -17.544 6.834 8.867 1.00 90.06 93 GLU A N 1
ATOM 740 C CA . GLU A 1 93 ? -17.695 7.856 9.909 1.00 90.06 93 GLU A CA 1
ATOM 741 C C . GLU A 1 93 ? -16.367 8.175 10.601 1.00 90.06 93 GLU A C 1
ATOM 743 O O . GLU A 1 93 ? -16.048 9.342 10.831 1.00 90.06 93 GLU A O 1
ATOM 748 N N . ARG A 1 94 ? -15.564 7.144 10.889 1.00 89.44 94 ARG A N 1
ATOM 749 C CA . ARG A 1 94 ? -14.310 7.267 11.648 1.00 89.44 94 ARG A CA 1
ATOM 750 C C . ARG A 1 94 ? -13.058 7.338 10.777 1.00 89.44 94 ARG A C 1
ATOM 752 O O . ARG A 1 94 ? -11.954 7.462 11.298 1.00 89.44 94 ARG A O 1
ATOM 759 N N . ARG A 1 95 ? -13.197 7.306 9.448 1.00 89.88 95 ARG A N 1
ATOM 760 C CA . ARG A 1 95 ? -12.065 7.306 8.504 1.00 89.88 95 ARG A CA 1
ATOM 761 C C . ARG A 1 95 ? -11.043 8.408 8.783 1.00 89.88 95 ARG A C 1
ATOM 763 O O . ARG A 1 95 ? -9.848 8.135 8.750 1.00 89.88 95 ARG A O 1
ATOM 770 N N . GLY A 1 96 ? -11.506 9.625 9.071 1.00 88.81 96 GLY A N 1
ATOM 771 C CA . GLY A 1 96 ? -10.628 10.756 9.379 1.00 88.81 96 GLY A CA 1
ATOM 772 C C . GLY A 1 96 ? -9.739 10.498 10.599 1.00 88.81 96 GLY A C 1
ATOM 773 O O . GLY A 1 96 ? -8.536 10.714 10.520 1.00 88.81 96 GLY A O 1
ATOM 774 N N . GLU A 1 97 ? -10.302 9.954 11.684 1.00 89.75 97 GLU A N 1
ATOM 775 C CA . GLU A 1 97 ? -9.562 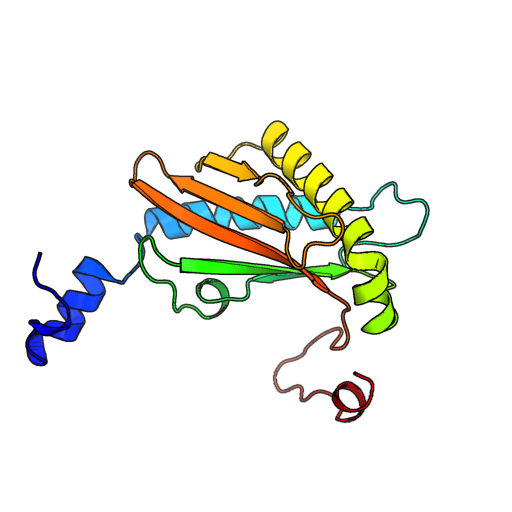9.583 12.905 1.00 89.75 97 GLU A CA 1
ATOM 776 C C . GLU A 1 97 ? -8.429 8.599 12.585 1.00 89.75 97 GLU A C 1
ATOM 778 O O . GLU A 1 97 ? -7.290 8.781 13.016 1.00 89.75 97 GLU A O 1
ATOM 783 N N . PHE A 1 98 ? -8.728 7.573 11.785 1.00 91.12 98 PHE A N 1
ATOM 784 C CA . PHE A 1 98 ? -7.740 6.563 11.426 1.00 91.12 98 PHE A CA 1
ATOM 785 C C . PHE A 1 98 ? -6.660 7.098 10.495 1.00 91.12 98 PHE A C 1
ATOM 787 O O . PHE A 1 98 ? -5.495 6.751 10.670 1.00 91.12 98 PHE A O 1
ATOM 794 N N . ILE A 1 99 ? -7.024 7.938 9.526 1.00 92.19 99 ILE A N 1
ATOM 795 C CA . ILE A 1 99 ? -6.052 8.544 8.615 1.00 92.19 99 ILE A CA 1
ATOM 796 C C . ILE A 1 99 ? -5.080 9.446 9.376 1.00 92.19 99 ILE A C 1
ATOM 798 O O . ILE A 1 99 ? -3.879 9.351 9.137 1.00 92.19 99 ILE A O 1
ATOM 802 N N . GLU A 1 100 ? -5.563 10.258 10.318 1.00 91.06 100 GLU A N 1
ATOM 803 C CA . GLU A 1 100 ? -4.696 11.111 11.141 1.00 91.06 100 GLU A CA 1
ATOM 804 C C . GLU A 1 100 ? -3.720 10.287 11.989 1.00 91.06 100 GLU A C 1
ATOM 806 O O . GLU A 1 100 ? -2.525 10.587 12.049 1.00 91.06 100 GLU A O 1
ATOM 811 N N . GLU A 1 101 ? -4.192 9.201 12.609 1.00 92.31 101 GLU A N 1
ATOM 812 C CA . GLU A 1 101 ? -3.310 8.332 13.389 1.00 92.31 101 GLU A CA 1
ATOM 813 C C . GLU A 1 101 ? -2.285 7.617 12.503 1.00 92.31 101 GLU A C 1
ATOM 815 O O . GLU A 1 101 ? -1.098 7.596 12.828 1.00 92.31 101 GLU A O 1
ATOM 820 N N . ILE A 1 102 ? -2.711 7.064 11.365 1.00 93.56 102 ILE A N 1
ATOM 821 C CA . ILE A 1 102 ? -1.807 6.412 10.410 1.00 93.56 102 ILE A CA 1
ATOM 822 C C . ILE A 1 102 ? -0.767 7.416 9.911 1.00 93.56 102 ILE A C 1
ATOM 824 O O . ILE A 1 102 ? 0.419 7.097 9.907 1.00 93.56 102 ILE A O 1
ATOM 828 N N . ARG A 1 103 ? -1.173 8.644 9.572 1.00 93.44 103 ARG A N 1
ATOM 829 C CA . ARG A 1 103 ? -0.269 9.731 9.181 1.00 93.44 103 ARG A CA 1
ATOM 830 C C . ARG A 1 103 ? 0.790 9.982 10.242 1.00 93.44 103 ARG A C 1
ATOM 832 O O . ARG A 1 103 ? 1.976 9.969 9.919 1.00 93.44 103 ARG A O 1
ATOM 839 N N . ARG A 1 104 ? 0.384 10.156 11.502 1.00 93.62 104 ARG A N 1
ATOM 840 C CA . ARG A 1 104 ? 1.311 10.372 12.621 1.00 93.62 104 ARG A CA 1
ATOM 841 C C . ARG A 1 104 ? 2.345 9.251 12.722 1.00 93.62 104 ARG A C 1
ATOM 843 O O . ARG A 1 104 ? 3.517 9.518 12.979 1.00 93.62 104 ARG A O 1
ATOM 850 N N . GLN A 1 105 ? 1.922 8.005 12.515 1.00 94.81 105 GLN A N 1
ATOM 851 C CA . GLN A 1 105 ? 2.816 6.848 12.561 1.00 94.81 105 GLN A CA 1
ATOM 852 C C . GLN A 1 105 ? 3.717 6.748 11.330 1.00 94.81 105 GLN A C 1
ATOM 854 O O . GLN A 1 105 ? 4.879 6.397 11.481 1.00 94.81 105 GLN A O 1
ATOM 859 N N . LEU A 1 106 ? 3.240 7.102 10.134 1.00 95.00 106 LEU A N 1
ATOM 860 C CA . LEU A 1 106 ? 4.089 7.180 8.943 1.00 95.00 106 LEU A CA 1
ATOM 861 C C . LEU A 1 106 ? 5.160 8.266 9.089 1.00 95.00 106 LEU A C 1
ATOM 863 O O . LEU A 1 106 ? 6.317 8.013 8.781 1.00 95.00 106 LEU A O 1
ATOM 867 N N . GLU A 1 107 ? 4.809 9.440 9.620 1.00 94.69 107 GLU A N 1
ATOM 868 C CA . GLU A 1 107 ? 5.772 10.511 9.911 1.00 94.69 107 GLU A CA 1
ATOM 869 C C . GLU A 1 107 ? 6.774 10.103 11.007 1.00 94.69 107 GLU A C 1
ATOM 871 O O . GLU A 1 107 ? 7.940 10.491 10.960 1.00 94.69 107 GLU A O 1
ATOM 876 N N . ALA A 1 108 ? 6.350 9.313 11.999 1.00 94.81 108 ALA A N 1
ATOM 877 C CA . ALA A 1 108 ? 7.258 8.735 12.989 1.00 94.81 108 ALA A CA 1
ATOM 878 C C . ALA A 1 108 ? 8.205 7.707 12.350 1.00 94.81 108 ALA A C 1
ATOM 880 O O . ALA A 1 108 ? 9.414 7.810 12.526 1.00 94.81 108 ALA A O 1
ATOM 881 N N . CYS A 1 109 ? 7.675 6.790 11.539 1.00 95.06 109 CYS A N 1
ATOM 882 C CA . CYS A 1 109 ? 8.447 5.805 10.782 1.00 95.06 109 CYS A CA 1
ATOM 883 C C . CYS A 1 109 ? 9.482 6.481 9.874 1.00 95.06 109 CYS A C 1
ATOM 885 O O . CYS A 1 109 ? 10.648 6.114 9.898 1.00 95.06 109 CYS A O 1
ATOM 887 N N . GLN A 1 110 ? 9.093 7.544 9.167 1.00 93.44 110 GLN A N 1
ATOM 888 C CA . GLN A 1 110 ? 9.986 8.345 8.328 1.00 93.44 110 GLN A CA 1
ATOM 889 C C . GLN A 1 110 ? 11.158 8.970 9.109 1.00 93.44 110 GLN A C 1
ATOM 891 O O . GLN A 1 110 ? 12.222 9.183 8.535 1.00 93.44 110 GLN A O 1
ATOM 896 N N . ARG A 1 111 ? 10.969 9.306 10.394 1.00 94.06 111 ARG A N 1
ATOM 897 C CA . ARG A 1 111 ? 12.021 9.887 11.249 1.00 94.06 111 ARG A CA 1
ATOM 898 C C . ARG A 1 111 ? 12.886 8.844 11.950 1.00 94.06 111 ARG A C 1
ATOM 900 O O . ARG A 1 111 ? 14.036 9.140 12.252 1.00 94.06 111 ARG A O 1
ATOM 907 N N . GLU A 1 112 ? 12.305 7.701 12.299 1.00 94.69 112 GLU A N 1
ATOM 908 C CA . GLU A 1 112 ? 12.931 6.697 13.166 1.00 94.69 112 GLU A CA 1
ATOM 909 C C . GLU A 1 112 ? 13.606 5.567 12.378 1.00 94.69 112 GLU A C 1
ATOM 911 O O . GLU A 1 112 ? 14.591 5.008 12.852 1.00 94.69 112 GLU A O 1
ATOM 916 N N . GLU A 1 113 ? 13.111 5.254 11.180 1.00 95.12 113 GLU A N 1
ATOM 917 C CA . GLU A 1 113 ? 13.634 4.185 10.329 1.00 95.12 113 GLU A CA 1
ATOM 918 C C . GLU A 1 113 ? 14.532 4.736 9.214 1.00 95.12 113 GLU A C 1
ATOM 920 O O . GLU A 1 113 ? 14.425 5.892 8.798 1.00 95.12 113 GLU A O 1
ATOM 925 N N . THR A 1 114 ? 15.421 3.884 8.701 1.00 92.94 114 THR A N 1
ATOM 926 C CA . THR A 1 114 ? 16.279 4.206 7.553 1.00 92.94 114 THR A CA 1
ATOM 927 C C . THR A 1 114 ? 15.745 3.531 6.296 1.00 92.94 114 THR A C 1
ATOM 929 O O . THR A 1 114 ? 15.408 2.351 6.315 1.00 92.94 114 THR A O 1
ATOM 932 N N . PHE A 1 115 ? 15.693 4.281 5.197 1.00 92.81 115 PHE A N 1
ATOM 933 C CA . PHE A 1 115 ? 15.204 3.814 3.903 1.00 92.81 115 PHE A CA 1
ATOM 934 C C . PHE A 1 115 ? 16.248 4.081 2.819 1.00 92.81 115 PHE A C 1
ATOM 936 O O . PHE A 1 115 ? 16.866 5.146 2.805 1.00 92.81 115 PHE A O 1
ATOM 943 N N . GLU A 1 116 ? 16.393 3.156 1.870 1.00 91.19 116 GLU A N 1
ATOM 944 C CA . GLU A 1 116 ? 17.202 3.388 0.662 1.00 91.19 116 GLU A CA 1
ATOM 945 C C . GLU A 1 116 ? 16.544 4.381 -0.308 1.00 91.19 116 GLU A C 1
ATOM 947 O O . GLU A 1 116 ? 17.208 5.031 -1.116 1.00 91.19 116 GLU A O 1
ATOM 952 N N . VAL A 1 117 ? 15.223 4.524 -0.204 1.00 91.44 117 VAL A N 1
ATOM 953 C CA . VAL A 1 117 ? 14.407 5.466 -0.971 1.00 91.44 117 VAL A CA 1
ATOM 954 C C . VAL A 1 117 ? 14.021 6.661 -0.119 1.00 91.44 117 VAL A C 1
ATOM 956 O O . VAL A 1 117 ? 13.802 6.570 1.088 1.00 91.44 117 VAL A O 1
ATOM 959 N N . LYS A 1 118 ? 13.844 7.806 -0.771 1.00 92.88 118 LYS A N 1
ATOM 960 C CA . LYS A 1 118 ? 13.238 8.971 -0.146 1.00 92.88 118 LYS A CA 1
ATOM 961 C C . LYS A 1 118 ? 11.759 8.690 0.103 1.00 92.88 118 LYS A C 1
ATOM 963 O O . LYS A 1 118 ? 10.986 8.564 -0.844 1.00 92.88 118 LYS A O 1
ATOM 968 N N . PHE A 1 119 ? 11.385 8.627 1.374 1.00 93.44 119 PHE A N 1
ATOM 969 C CA . PHE A 1 119 ? 10.007 8.482 1.824 1.00 93.44 119 PHE A CA 1
ATOM 970 C C . PHE A 1 119 ? 9.409 9.867 2.104 1.00 93.44 119 PHE A C 1
ATOM 972 O O . PHE A 1 119 ? 9.970 10.623 2.894 1.00 93.44 119 PHE A O 1
ATOM 979 N N . GLU A 1 120 ? 8.308 10.227 1.438 1.00 91.44 120 GLU A N 1
ATOM 980 C CA . GLU A 1 120 ? 7.641 11.534 1.541 1.00 91.44 120 GLU A CA 1
ATOM 981 C C . GLU A 1 120 ? 6.140 11.368 1.835 1.00 91.44 120 GLU A C 1
ATOM 983 O O . GLU A 1 120 ? 5.359 11.041 0.942 1.00 91.44 120 GLU A O 1
ATOM 988 N N . VAL A 1 121 ? 5.709 11.628 3.075 1.00 91.12 121 VAL A N 1
ATOM 989 C CA . VAL A 1 121 ? 4.278 11.644 3.437 1.00 91.12 121 VAL A CA 1
ATOM 990 C C . VAL A 1 121 ? 3.618 12.923 2.908 1.00 91.12 121 VAL A C 1
ATOM 992 O O . VAL A 1 121 ? 4.062 14.032 3.220 1.00 91.12 121 VAL A O 1
ATOM 995 N N . GLN A 1 122 ? 2.543 12.797 2.120 1.00 87.19 122 GLN A N 1
ATOM 996 C CA . GLN A 1 122 ? 1.875 13.954 1.519 1.00 87.19 122 GLN A CA 1
ATOM 997 C C . GLN A 1 122 ? 1.060 14.756 2.546 1.00 87.19 122 GLN A C 1
ATOM 999 O O . GLN A 1 122 ? 0.575 14.259 3.572 1.00 87.19 122 GLN A O 1
ATOM 1004 N N . LYS A 1 123 ? 0.906 16.059 2.287 1.00 81.62 123 LYS A N 1
ATOM 1005 C CA . LYS A 1 123 ? 0.105 16.946 3.142 1.00 81.62 123 LYS A CA 1
ATOM 1006 C C . LYS A 1 123 ? -1.382 16.672 2.949 1.00 81.62 123 LYS A C 1
ATOM 1008 O O . LYS A 1 123 ? -1.882 16.633 1.829 1.00 81.62 123 LYS A O 1
ATOM 1013 N N . GLN A 1 124 ? -2.098 16.549 4.058 1.00 73.06 124 GLN A N 1
ATOM 1014 C CA . GLN A 1 124 ? -3.533 16.334 4.051 1.00 73.06 124 GLN A CA 1
ATOM 1015 C C . GLN A 1 124 ? -4.251 17.664 3.818 1.00 73.06 124 GLN A C 1
ATOM 1017 O O . GLN A 1 124 ? -4.132 18.595 4.610 1.00 73.06 124 GLN A O 1
ATOM 1022 N N . GLN A 1 125 ? -4.976 17.759 2.704 1.00 70.38 125 GLN A N 1
ATOM 1023 C CA . GLN A 1 125 ? -5.706 18.974 2.321 1.00 70.38 125 GLN A CA 1
ATOM 1024 C C . GLN A 1 125 ? -7.162 18.986 2.823 1.00 70.38 125 GLN A C 1
ATOM 1026 O O . GLN A 1 125 ? -7.789 20.041 2.862 1.00 70.38 125 GLN A O 1
ATOM 1031 N N . TRP A 1 126 ? -7.708 17.831 3.220 1.00 74.06 126 TRP A N 1
ATOM 1032 C CA . TRP A 1 126 ? -9.134 17.649 3.518 1.00 74.06 126 TRP A CA 1
ATOM 1033 C C . TRP A 1 126 ? -9.359 17.098 4.931 1.00 74.06 126 TRP A C 1
ATOM 1035 O O . TRP A 1 126 ? -8.555 16.315 5.429 1.00 74.06 126 TRP A O 1
ATOM 1045 N N . LYS A 1 127 ? -10.487 17.458 5.565 1.00 64.75 127 LYS A N 1
ATOM 1046 C CA . LYS A 1 127 ? -10.844 16.987 6.922 1.00 64.75 127 LYS A CA 1
ATOM 1047 C C . LYS A 1 127 ? -11.197 15.491 7.005 1.00 64.75 127 LYS A C 1
ATOM 1049 O O . LYS A 1 127 ? -11.065 14.911 8.071 1.00 64.75 127 LYS A O 1
ATOM 1054 N N . ASN A 1 128 ? -11.671 14.874 5.918 1.00 68.69 128 ASN A N 1
ATOM 1055 C CA . ASN A 1 128 ? -11.987 13.437 5.863 1.00 68.69 128 ASN A CA 1
ATOM 1056 C C . ASN A 1 128 ? -11.602 12.844 4.491 1.00 68.69 128 ASN A C 1
ATOM 1058 O O . ASN A 1 128 ? -12.485 12.508 3.687 1.00 68.69 128 ASN A O 1
ATOM 1062 N N . PRO A 1 129 ? -10.297 12.781 4.174 1.00 81.62 129 PRO A N 1
ATOM 1063 C CA . PRO A 1 129 ? -9.830 12.274 2.892 1.00 81.62 129 PRO A CA 1
ATOM 1064 C C . PRO A 1 129 ? -10.167 10.784 2.761 1.00 81.62 129 PRO A C 1
ATOM 1066 O O . PRO A 1 129 ? -10.392 10.090 3.751 1.00 81.62 129 PRO A O 1
ATOM 1069 N N . ARG A 1 130 ? -10.254 10.289 1.524 1.00 81.69 130 ARG A N 1
ATOM 1070 C CA . ARG A 1 130 ? -10.496 8.859 1.266 1.00 81.69 130 ARG A CA 1
ATOM 1071 C C . ARG A 1 130 ? -9.252 8.008 1.510 1.00 81.69 130 ARG A C 1
ATOM 1073 O O . ARG A 1 130 ? -9.393 6.887 1.984 1.00 81.69 130 ARG A O 1
ATOM 1080 N N . ALA A 1 131 ? -8.086 8.563 1.206 1.00 88.00 131 ALA A N 1
ATOM 1081 C CA . ALA A 1 131 ? -6.787 7.929 1.335 1.00 88.00 131 ALA A CA 1
ATOM 1082 C C . ALA A 1 131 ? -5.775 8.922 1.913 1.00 88.00 131 ALA A C 1
ATOM 1084 O O . ALA A 1 131 ? -5.963 10.140 1.823 1.00 88.00 131 ALA A O 1
ATOM 1085 N N . LEU A 1 132 ? -4.708 8.384 2.491 1.00 92.06 132 LEU A N 1
ATOM 1086 C CA . LEU A 1 132 ? -3.493 9.118 2.812 1.00 92.06 132 LEU A CA 1
ATOM 1087 C C . LEU A 1 132 ? -2.412 8.722 1.820 1.00 92.06 132 LEU A C 1
ATOM 1089 O O . LEU A 1 132 ? -2.047 7.553 1.777 1.00 92.06 132 LEU A O 1
ATOM 1093 N N . SER A 1 133 ? -1.868 9.686 1.093 1.00 92.50 133 SER A N 1
ATOM 1094 C CA . SER A 1 133 ? -0.868 9.392 0.071 1.00 92.50 133 SER A CA 1
ATOM 1095 C C . SER A 1 133 ? 0.554 9.612 0.593 1.00 92.50 133 SER A C 1
ATOM 1097 O O . SER A 1 133 ? 0.820 10.525 1.385 1.00 92.50 133 SER A O 1
ATOM 1099 N N . PHE A 1 134 ? 1.494 8.786 0.152 1.00 93.31 134 PHE A N 1
ATOM 1100 C CA . PHE A 1 134 ? 2.926 9.015 0.327 1.00 93.31 134 PHE A CA 1
ATOM 1101 C C . PHE A 1 134 ? 3.698 8.575 -0.911 1.00 93.31 134 PHE A C 1
ATOM 1103 O O . PHE A 1 134 ? 3.224 7.756 -1.687 1.00 93.31 134 PHE A O 1
ATOM 1110 N N . VAL A 1 135 ? 4.904 9.102 -1.094 1.00 92.19 135 VAL A N 1
ATOM 1111 C CA . VAL A 1 135 ? 5.755 8.777 -2.242 1.00 92.19 135 VAL A CA 1
ATOM 1112 C C . VAL A 1 135 ? 7.037 8.115 -1.760 1.00 92.19 135 VAL A C 1
ATOM 1114 O O . VAL A 1 135 ? 7.656 8.576 -0.800 1.00 92.19 135 VAL A O 1
ATOM 1117 N N . LEU A 1 136 ? 7.440 7.046 -2.447 1.00 92.00 136 LEU A N 1
ATOM 1118 C CA . LEU A 1 136 ? 8.787 6.487 -2.366 1.00 92.00 136 LEU A CA 1
ATOM 1119 C C . LEU A 1 136 ? 9.524 6.835 -3.655 1.00 92.00 136 LEU A C 1
ATOM 1121 O O . LEU A 1 136 ? 9.050 6.516 -4.744 1.00 92.00 136 LEU A O 1
ATOM 1125 N N . ARG A 1 137 ? 10.671 7.503 -3.544 1.00 91.38 137 ARG A N 1
ATOM 1126 C CA . ARG A 1 137 ? 11.479 7.935 -4.692 1.00 91.38 137 ARG A CA 1
ATOM 1127 C C . ARG A 1 137 ? 12.914 7.456 -4.543 1.00 91.38 137 ARG A C 1
ATOM 1129 O O . ARG A 1 137 ? 13.513 7.694 -3.501 1.00 91.38 137 ARG A O 1
ATOM 1136 N N . SER A 1 138 ? 13.481 6.872 -5.592 1.00 90.75 138 SER A N 1
ATOM 1137 C CA . SER A 1 138 ? 14.913 6.574 -5.681 1.00 90.75 138 SER A CA 1
ATOM 1138 C C . SER A 1 138 ? 15.622 7.711 -6.427 1.00 90.75 138 SER A C 1
ATOM 1140 O O . SER A 1 138 ? 15.393 7.887 -7.627 1.00 90.75 138 SER A O 1
ATOM 1142 N N . PRO A 1 139 ? 16.447 8.542 -5.756 1.00 86.44 139 PRO A N 1
ATOM 1143 C CA . PRO A 1 139 ? 17.200 9.598 -6.430 1.00 86.44 139 PRO A CA 1
ATOM 1144 C C . PRO A 1 139 ? 18.197 9.066 -7.463 1.00 86.44 139 PRO A C 1
ATOM 1146 O O . PRO A 1 139 ? 18.466 9.759 -8.437 1.00 86.44 139 PRO A O 1
ATOM 1149 N N . GLN A 1 140 ? 18.735 7.862 -7.245 1.00 88.44 140 GLN A N 1
ATOM 1150 C CA . GLN A 1 140 ? 19.735 7.232 -8.107 1.00 88.44 140 GLN A CA 1
ATOM 1151 C C . GLN A 1 140 ? 19.114 6.704 -9.404 1.00 88.44 140 GLN A C 1
ATOM 1153 O O . GLN A 1 140 ? 19.705 6.853 -10.468 1.00 88.44 140 GLN A O 1
ATOM 1158 N N . LEU A 1 141 ? 17.918 6.115 -9.312 1.00 86.56 141 LEU A N 1
ATOM 1159 C CA . LEU A 1 141 ? 17.224 5.504 -10.451 1.00 86.56 141 LEU A CA 1
ATOM 1160 C C . LEU A 1 141 ? 16.250 6.470 -11.142 1.00 86.56 141 LEU A C 1
ATOM 1162 O O . LEU A 1 141 ? 15.705 6.158 -12.193 1.00 86.56 141 LEU A O 1
ATOM 1166 N N . HIS A 1 142 ? 16.031 7.656 -10.563 1.00 86.19 142 HIS A N 1
ATOM 1167 C CA . HIS A 1 142 ? 15.055 8.645 -11.032 1.00 86.19 142 HIS A CA 1
ATOM 1168 C C . HIS A 1 142 ? 13.618 8.100 -11.148 1.00 86.19 142 HIS A C 1
ATOM 1170 O O . HIS A 1 142 ? 12.794 8.654 -11.877 1.00 86.19 142 HIS A O 1
ATOM 1176 N N . GLU A 1 143 ? 13.294 7.060 -10.380 1.00 85.94 143 GLU A N 1
ATOM 1177 C CA . GLU A 1 143 ? 11.962 6.463 -10.308 1.00 85.94 143 GLU A CA 1
ATOM 1178 C C . GLU A 1 143 ? 11.250 6.815 -9.001 1.00 85.94 143 GLU A C 1
ATOM 1180 O O . GLU A 1 143 ? 11.864 7.061 -7.955 1.00 85.94 143 GLU A O 1
ATOM 1185 N N . CYS A 1 144 ? 9.921 6.848 -9.059 1.00 88.19 144 CYS A N 1
ATOM 1186 C CA . CYS A 1 144 ? 9.079 6.987 -7.884 1.00 88.19 144 CYS A CA 1
ATOM 1187 C C . CYS A 1 144 ? 7.781 6.197 -8.025 1.00 88.19 144 CYS A C 1
ATOM 1189 O O . CYS A 1 144 ? 7.325 5.907 -9.131 1.00 88.19 144 CYS A O 1
ATOM 1191 N N . VAL A 1 145 ? 7.183 5.892 -6.880 1.00 87.12 145 VAL A N 1
ATOM 1192 C CA . VAL A 1 145 ? 5.879 5.245 -6.754 1.00 87.12 145 VAL A CA 1
ATOM 1193 C C . VAL A 1 145 ? 5.068 5.995 -5.705 1.00 87.12 145 VAL A C 1
ATOM 1195 O O . VAL A 1 145 ? 5.578 6.324 -4.628 1.00 87.12 145 VAL A O 1
ATOM 1198 N N . GLU A 1 146 ? 3.817 6.288 -6.037 1.00 89.75 146 GLU A N 1
ATOM 1199 C CA . GLU A 1 146 ? 2.853 6.860 -5.104 1.00 89.75 146 GLU A CA 1
ATOM 1200 C C . GLU A 1 146 ? 2.037 5.736 -4.464 1.00 89.75 146 GLU A C 1
ATOM 1202 O O . GLU A 1 146 ? 1.618 4.783 -5.125 1.00 89.75 146 GLU A O 1
ATOM 1207 N N . PHE A 1 147 ? 1.862 5.825 -3.149 1.00 91.19 147 PHE A N 1
ATOM 1208 C CA . PHE A 1 147 ? 1.087 4.888 -2.358 1.00 91.19 147 PHE A CA 1
ATOM 1209 C C . PHE A 1 147 ? -0.120 5.573 -1.747 1.00 91.19 147 PHE A C 1
ATOM 1211 O O . PHE A 1 147 ? 0.049 6.508 -0.967 1.00 91.19 147 PHE A O 1
ATOM 1218 N N . ASP A 1 148 ? -1.304 5.026 -2.001 1.00 92.81 148 ASP A N 1
ATOM 1219 C CA . ASP A 1 148 ? -2.536 5.403 -1.322 1.00 92.81 148 ASP A CA 1
ATOM 1220 C C . ASP A 1 148 ? -2.816 4.456 -0.156 1.00 92.81 148 ASP A C 1
ATOM 1222 O O . ASP A 1 148 ? -3.048 3.257 -0.320 1.00 92.81 148 ASP A O 1
ATOM 1226 N N . VAL A 1 149 ? -2.814 5.000 1.059 1.00 93.94 149 VAL A N 1
ATOM 1227 C CA . VAL A 1 149 ? -3.094 4.256 2.286 1.00 93.94 149 VAL A CA 1
ATOM 1228 C C . VAL A 1 149 ? -4.571 4.357 2.632 1.00 93.94 149 VAL A C 1
ATOM 1230 O O . VAL A 1 149 ? -5.112 5.446 2.839 1.00 93.94 149 VAL A O 1
ATOM 1233 N N . LEU A 1 150 ? -5.219 3.198 2.722 1.00 93.94 150 LEU A N 1
ATOM 1234 C CA . LEU A 1 150 ? -6.665 3.065 2.860 1.00 93.94 150 LEU A CA 1
ATOM 1235 C C . LEU A 1 150 ? -7.002 2.290 4.143 1.00 93.94 150 LEU A C 1
ATOM 1237 O O . LEU A 1 150 ? -6.814 1.070 4.169 1.00 93.94 150 LEU A O 1
ATOM 1241 N N . PRO A 1 151 ? -7.506 2.938 5.209 1.00 93.81 151 PRO A N 1
ATOM 1242 C CA . PRO A 1 151 ? -8.029 2.210 6.359 1.00 93.81 151 PRO A CA 1
ATOM 1243 C C . PRO A 1 151 ? -9.327 1.483 5.985 1.00 93.81 151 PRO A C 1
ATOM 1245 O O . PRO A 1 151 ? -10.231 2.076 5.386 1.00 93.81 151 PRO A O 1
ATOM 1248 N N . ALA A 1 152 ? -9.427 0.205 6.352 1.00 94.19 152 ALA A N 1
ATOM 1249 C CA . ALA A 1 152 ? -10.533 -0.663 5.953 1.00 94.19 152 ALA A CA 1
ATOM 1250 C C . ALA A 1 152 ? -11.074 -1.543 7.091 1.00 94.19 152 ALA A C 1
ATOM 1252 O O . ALA A 1 152 ? -10.325 -2.033 7.941 1.00 94.19 152 ALA A O 1
ATOM 1253 N N . PHE A 1 153 ? -12.386 -1.787 7.060 1.00 92.25 153 PHE A N 1
ATOM 1254 C CA . PHE A 1 153 ? -13.062 -2.830 7.824 1.00 92.25 153 PHE A CA 1
ATOM 1255 C C . PHE A 1 153 ? -12.751 -4.206 7.220 1.00 92.25 153 PHE A C 1
ATOM 1257 O O . PHE A 1 153 ? -12.882 -4.418 6.013 1.00 92.25 153 PHE A O 1
ATOM 1264 N N . ASP A 1 154 ? -12.348 -5.162 8.060 1.00 91.38 154 ASP A N 1
ATOM 1265 C CA . ASP A 1 154 ? -12.030 -6.522 7.619 1.00 91.38 154 ASP A CA 1
ATOM 1266 C C . ASP A 1 154 ? -13.272 -7.417 7.510 1.00 91.38 154 ASP A C 1
ATOM 1268 O O . ASP A 1 154 ? -13.441 -8.373 8.266 1.00 91.38 154 ASP A O 1
ATOM 1272 N N . ALA A 1 155 ? -14.135 -7.121 6.537 1.00 89.81 155 ALA A N 1
ATOM 1273 C CA . ALA A 1 155 ? -15.360 -7.887 6.290 1.00 89.81 155 ALA A CA 1
ATOM 1274 C C . ALA A 1 155 ? -15.104 -9.350 5.874 1.00 89.81 155 ALA A C 1
ATOM 1276 O O . ALA A 1 155 ? -15.981 -10.200 6.006 1.00 89.81 155 ALA A O 1
ATOM 1277 N N . LEU A 1 156 ? -13.912 -9.643 5.344 1.00 88.88 156 LEU A N 1
ATOM 1278 C CA . LEU A 1 156 ? -13.547 -10.968 4.834 1.00 88.88 156 LEU A CA 1
ATOM 1279 C C . LEU A 1 156 ? -12.782 -11.820 5.853 1.00 88.88 156 LEU A C 1
ATOM 1281 O O . LEU A 1 156 ? -12.650 -13.027 5.655 1.00 88.88 156 LEU A O 1
ATOM 1285 N N . GLY A 1 157 ? -12.259 -11.213 6.920 1.00 86.31 157 GLY A N 1
ATOM 1286 C CA . GLY A 1 157 ? -11.482 -11.903 7.943 1.00 86.31 157 GLY A CA 1
ATOM 1287 C C . GLY A 1 157 ? -10.275 -12.662 7.379 1.00 86.31 157 GLY A C 1
ATOM 1288 O O . GLY A 1 157 ? -9.557 -12.192 6.485 1.00 86.31 157 GLY A O 1
ATOM 1289 N N . GLN A 1 158 ? -10.021 -13.852 7.927 1.00 83.88 158 GLN A N 1
ATOM 1290 C CA . GLN A 1 158 ? -8.919 -14.709 7.499 1.00 83.88 158 GLN A CA 1
ATOM 1291 C C . GLN A 1 158 ? -9.295 -15.498 6.240 1.00 83.88 158 GLN A C 1
ATOM 1293 O O . GLN A 1 158 ? -10.138 -16.393 6.268 1.00 83.88 158 GLN A O 1
ATOM 1298 N N . LEU A 1 159 ? -8.621 -15.188 5.134 1.00 80.19 159 LEU A N 1
ATOM 1299 C CA . LEU A 1 159 ? -8.807 -15.872 3.858 1.00 80.19 159 LEU A CA 1
ATOM 1300 C C . LEU A 1 159 ? -7.976 -17.161 3.806 1.00 80.19 159 LEU A C 1
ATOM 1302 O O . LEU A 1 159 ? -6.799 -17.170 4.166 1.00 80.19 159 LEU A O 1
ATOM 1306 N N . THR A 1 160 ? -8.577 -18.238 3.301 1.00 80.25 160 THR A N 1
ATOM 1307 C CA . THR A 1 160 ? -7.897 -19.505 2.990 1.00 80.25 160 THR A CA 1
ATOM 1308 C C . THR A 1 160 ? -7.973 -19.797 1.491 1.00 80.25 160 THR A C 1
ATOM 1310 O O . THR A 1 160 ? -8.786 -19.225 0.760 1.00 80.25 160 THR A O 1
ATOM 1313 N N . ARG A 1 161 ? -7.084 -20.657 0.981 1.00 78.44 161 ARG A N 1
ATOM 1314 C CA . ARG A 1 161 ? -7.027 -20.963 -0.455 1.00 78.44 161 ARG A CA 1
ATOM 1315 C C . ARG A 1 161 ? -8.329 -21.640 -0.904 1.00 78.44 161 ARG A C 1
ATOM 1317 O O . ARG A 1 161 ? -8.729 -22.640 -0.322 1.00 78.44 161 ARG A O 1
ATOM 1324 N N . GLY A 1 162 ? -8.963 -21.105 -1.949 1.00 78.19 162 GLY A N 1
ATOM 1325 C CA . GLY A 1 162 ? -10.253 -21.598 -2.457 1.00 78.19 162 GLY A CA 1
ATOM 1326 C C . GLY A 1 162 ? -11.480 -21.068 -1.704 1.00 78.19 162 GLY A C 1
ATOM 1327 O O . GLY A 1 162 ? -12.598 -21.472 -2.012 1.00 78.19 162 GLY A O 1
ATOM 1328 N N . TYR A 1 163 ? -11.291 -20.158 -0.745 1.00 84.12 163 TYR A N 1
ATOM 1329 C CA . TYR A 1 163 ? -12.390 -19.532 -0.021 1.00 84.12 163 TYR A CA 1
ATOM 1330 C C . TYR A 1 163 ? -13.229 -18.633 -0.936 1.00 84.12 163 TYR A C 1
ATOM 1332 O O . TYR A 1 163 ? -12.706 -17.759 -1.631 1.00 84.12 163 TYR A O 1
ATOM 1340 N N . ARG A 1 164 ? -14.548 -18.821 -0.883 1.00 85.44 164 ARG A N 1
ATOM 1341 C CA . ARG A 1 164 ? -15.536 -17.904 -1.449 1.00 85.44 164 ARG A CA 1
ATOM 1342 C C . ARG A 1 164 ? -16.218 -17.172 -0.288 1.00 85.44 164 ARG A C 1
ATOM 1344 O O . ARG A 1 164 ? -16.711 -17.860 0.606 1.00 85.44 164 ARG A O 1
ATOM 1351 N N . PRO A 1 165 ? -16.265 -15.827 -0.290 1.00 86.56 165 PRO A N 1
ATOM 1352 C CA . PRO A 1 165 ? -16.948 -15.075 0.759 1.00 86.56 165 PRO A CA 1
ATOM 1353 C C . PRO A 1 165 ? -18.412 -15.489 0.908 1.00 86.56 165 PRO A C 1
ATOM 1355 O O . PRO A 1 165 ? -19.076 -15.778 -0.094 1.00 86.56 165 PRO A O 1
ATOM 1358 N N . ASP A 1 166 ? -18.911 -15.492 2.147 1.00 87.00 166 ASP A N 1
ATOM 1359 C CA . ASP A 1 166 ? -20.344 -15.647 2.411 1.00 87.00 166 ASP A CA 1
ATOM 1360 C C . ASP A 1 166 ? -21.100 -14.547 1.642 1.00 87.00 166 ASP A C 1
ATOM 1362 O O . ASP A 1 166 ? -20.781 -13.365 1.813 1.00 87.00 166 ASP A O 1
ATOM 1366 N N . PRO A 1 167 ? -22.097 -14.889 0.802 1.00 88.69 167 PRO A N 1
ATOM 1367 C CA . PRO A 1 167 ? -22.897 -13.907 0.081 1.00 88.69 167 PRO A CA 1
ATOM 1368 C C . PRO A 1 167 ? -23.472 -12.787 0.959 1.00 88.69 167 PRO A C 1
ATOM 1370 O O . PRO A 1 167 ? -23.649 -11.671 0.473 1.00 88.69 167 PRO A O 1
ATOM 1373 N N . LYS A 1 168 ? -23.725 -13.048 2.251 1.00 86.62 168 LYS A N 1
ATOM 1374 C CA . LYS A 1 168 ? -24.199 -12.042 3.212 1.00 86.62 168 LYS A CA 1
ATOM 1375 C C . LYS A 1 168 ? -23.262 -10.845 3.346 1.00 86.62 168 LYS A C 1
ATOM 1377 O O . LYS A 1 168 ? -23.759 -9.746 3.570 1.00 86.62 168 LYS A O 1
ATOM 1382 N N . VAL A 1 169 ? -21.954 -11.026 3.142 1.00 86.19 169 VAL A N 1
ATOM 1383 C CA . VAL A 1 169 ? -20.973 -9.927 3.150 1.00 86.19 169 VAL A CA 1
ATOM 1384 C C . VAL A 1 169 ? -21.343 -8.851 2.125 1.00 86.19 169 VAL A C 1
ATOM 1386 O O . VAL A 1 169 ? -21.189 -7.668 2.402 1.00 86.19 169 VAL A O 1
ATOM 1389 N N . TYR A 1 170 ? -21.880 -9.242 0.966 1.00 85.69 170 TYR A N 1
ATOM 1390 C CA . TYR A 1 170 ? -22.276 -8.305 -0.090 1.00 85.69 170 TYR A CA 1
ATOM 1391 C C . TYR A 1 170 ? -23.657 -7.677 0.133 1.00 85.69 170 TYR A C 1
ATOM 1393 O O . TYR A 1 170 ? -23.967 -6.659 -0.475 1.00 85.69 170 TYR A O 1
ATOM 1401 N N . VAL A 1 171 ? -24.500 -8.283 0.974 1.00 85.50 171 VAL A N 1
ATOM 1402 C CA . VAL A 1 171 ? -25.843 -7.768 1.298 1.00 85.50 171 VAL A CA 1
ATOM 1403 C C . VAL A 1 171 ? -25.788 -6.762 2.452 1.00 85.50 171 VAL A C 1
ATOM 1405 O O . VAL A 1 171 ? -26.637 -5.884 2.537 1.00 85.50 171 VAL A O 1
ATOM 1408 N N . GLN A 1 172 ? -24.794 -6.884 3.335 1.00 73.62 172 GLN A N 1
ATOM 1409 C CA . GLN A 1 172 ? -24.607 -6.044 4.524 1.00 73.62 172 GLN A CA 1
ATOM 1410 C C . GLN A 1 172 ? -23.680 -4.830 4.287 1.00 73.62 172 GLN A C 1
ATOM 1412 O O . GLN A 1 172 ? -23.138 -4.296 5.257 1.00 73.62 172 GLN A O 1
ATOM 1417 N N . LEU A 1 173 ? -23.469 -4.440 3.020 1.00 69.12 173 LEU A N 1
ATOM 1418 C CA . LEU A 1 173 ? -22.681 -3.262 2.620 1.00 69.12 173 LEU A CA 1
ATOM 1419 C C . LEU A 1 173 ? -23.267 -1.956 3.171 1.00 69.12 173 LEU A C 1
ATOM 1421 O O . LEU A 1 173 ? -24.505 -1.790 3.102 1.00 69.12 173 LEU A O 1
#